Protein AF-A0A7W1Q8N4-F1 (afdb_monomer)

Mean predicted aligned error: 2.45 Å

Nearest PDB structures (foldseek):
  6mgl-assembly1_A  TM=5.483E-01  e=1.407E-03  Paenibacillus odorifer
  5jwz-assembly2_B  TM=3.543E-01  e=6.704E-04  Streptomyces sp. SirexAA-E
  3s94-assembly2_B  TM=5.789E-01  e=3.194E-02  Homo sapiens
  8ffe-assembly1_A  TM=5.373E-01  e=9.706E-02  Homo sapiens
  6l8a-assembly1_C  TM=3.383E-01  e=1.168E+00  Acidithiobacillus ferrooxidans

Structure (mmCIF, N/CA/C/O backbone):
data_AF-A0A7W1Q8N4-F1
#
_entry.id   AF-A0A7W1Q8N4-F1
#
loop_
_atom_site.group_PDB
_atom_site.id
_atom_site.type_symbol
_atom_site.label_atom_id
_atom_site.label_alt_id
_atom_site.label_comp_id
_atom_site.label_asym_id
_atom_site.label_entity_id
_atom_site.label_seq_id
_atom_site.pdbx_PDB_ins_code
_atom_site.Cartn_x
_atom_site.Cartn_y
_atom_site.Cartn_z
_atom_site.occupancy
_atom_site.B_iso_or_equiv
_atom_site.auth_seq_id
_atom_site.auth_comp_id
_atom_site.auth_asym_id
_atom_site.auth_atom_id
_atom_site.pdbx_PDB_model_num
ATOM 1 N N . MET A 1 1 ? -3.486 15.978 1.362 1.00 92.50 1 MET A N 1
ATOM 2 C CA . MET A 1 1 ? -3.622 14.773 0.493 1.00 92.50 1 MET A CA 1
ATOM 3 C C . MET A 1 1 ? -4.408 13.718 1.242 1.00 92.50 1 MET A C 1
ATOM 5 O O . MET A 1 1 ? -4.111 13.517 2.412 1.00 92.50 1 MET A O 1
ATOM 9 N N . THR A 1 2 ? -5.367 13.041 0.611 1.00 97.25 2 THR A N 1
ATOM 10 C CA . THR A 1 2 ? -6.269 12.111 1.310 1.00 97.25 2 THR A CA 1
ATOM 11 C C . THR A 1 2 ? -6.136 10.667 0.847 1.00 97.25 2 THR A C 1
ATOM 13 O O . THR A 1 2 ? -5.816 10.395 -0.306 1.00 97.25 2 THR A O 1
ATOM 16 N N . ALA A 1 3 ? -6.414 9.736 1.756 1.00 97.88 3 ALA A N 1
ATOM 17 C CA . ALA A 1 3 ? -6.534 8.320 1.444 1.00 97.88 3 ALA A CA 1
ATOM 18 C C . ALA A 1 3 ? -7.729 7.686 2.151 1.00 97.88 3 ALA A C 1
ATOM 20 O O . ALA A 1 3 ? -8.070 8.048 3.281 1.00 97.88 3 ALA A O 1
ATOM 21 N N . ALA A 1 4 ? -8.319 6.690 1.498 1.00 98.25 4 ALA A N 1
ATOM 22 C CA . ALA A 1 4 ? -9.247 5.762 2.114 1.00 98.25 4 ALA A CA 1
ATOM 23 C C . ALA A 1 4 ? -8.470 4.588 2.719 1.00 98.25 4 ALA A C 1
ATOM 25 O O . ALA A 1 4 ? -7.599 3.988 2.083 1.00 98.25 4 ALA A O 1
ATOM 26 N N . VAL A 1 5 ? -8.800 4.244 3.961 1.00 98.25 5 VAL A N 1
ATOM 27 C CA . VAL A 1 5 ? -8.167 3.162 4.713 1.00 98.25 5 VAL A CA 1
ATOM 28 C C . VAL A 1 5 ? -9.246 2.218 5.210 1.00 98.25 5 VAL A C 1
ATOM 30 O O . VAL A 1 5 ? -9.989 2.538 6.137 1.00 98.25 5 VAL A O 1
ATOM 33 N N . ARG A 1 6 ? -9.331 1.044 4.585 1.00 97.94 6 ARG A N 1
ATOM 34 C CA . ARG A 1 6 ? -10.271 -0.008 4.975 1.00 97.94 6 ARG A CA 1
ATOM 35 C C . ARG A 1 6 ? -9.667 -0.827 6.101 1.00 97.94 6 ARG A C 1
ATOM 37 O O . ARG A 1 6 ? -8.553 -1.344 5.974 1.00 97.94 6 ARG A O 1
ATOM 44 N N . THR A 1 7 ? -10.408 -0.965 7.188 1.00 97.25 7 THR A N 1
ATOM 45 C CA . THR A 1 7 ? -10.002 -1.701 8.383 1.00 97.25 7 THR A CA 1
ATOM 46 C C . THR A 1 7 ? -11.030 -2.775 8.734 1.00 97.25 7 THR A C 1
ATOM 48 O O . THR A 1 7 ? -12.103 -2.842 8.136 1.00 97.25 7 THR A O 1
ATOM 51 N N . ALA A 1 8 ? -10.737 -3.605 9.738 1.00 95.38 8 ALA A N 1
ATOM 52 C CA . ALA A 1 8 ? -11.696 -4.590 10.242 1.00 95.38 8 ALA A CA 1
ATOM 53 C C . ALA A 1 8 ? -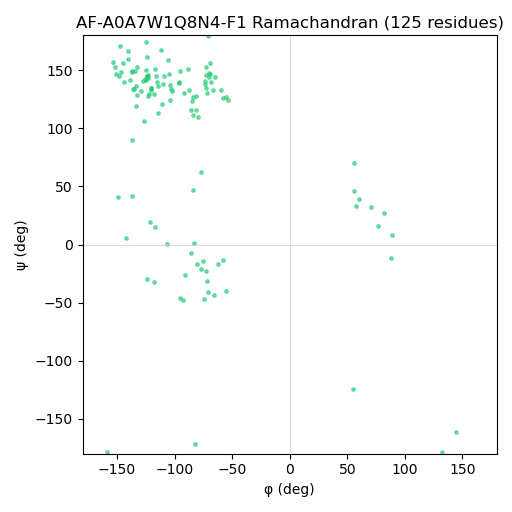12.986 -3.973 10.832 1.00 95.38 8 ALA A C 1
ATOM 55 O O . ALA A 1 8 ? -13.969 -4.690 11.014 1.00 95.38 8 ALA A O 1
ATOM 56 N N . SER A 1 9 ? -12.994 -2.672 11.153 1.00 94.88 9 SER A N 1
ATOM 57 C CA . SER A 1 9 ? -14.142 -1.962 11.738 1.00 94.88 9 SER A CA 1
ATOM 58 C C . SER A 1 9 ? -14.859 -1.013 10.772 1.00 94.88 9 SER A C 1
ATOM 60 O O . SER A 1 9 ? -15.819 -0.362 11.182 1.00 94.88 9 SER A O 1
ATOM 62 N N . GLY A 1 10 ? -14.408 -0.921 9.520 1.00 97.12 10 GLY A N 1
ATOM 63 C CA . GLY A 1 10 ? -14.966 -0.040 8.493 1.00 97.12 10 GLY A CA 1
ATOM 64 C C . GLY A 1 10 ? -13.890 0.747 7.750 1.00 97.12 10 GLY A C 1
ATOM 65 O O . GLY A 1 10 ? -12.693 0.593 8.000 1.00 97.12 10 GLY A O 1
ATOM 66 N N . THR A 1 11 ? -14.322 1.598 6.825 1.00 98.44 11 THR A N 1
ATOM 67 C CA . THR A 1 11 ? -13.420 2.465 6.066 1.00 98.44 11 THR A CA 1
ATOM 68 C C . THR A 1 11 ? -13.340 3.855 6.691 1.00 98.44 11 THR A C 1
ATOM 70 O O . THR A 1 11 ? -14.345 4.408 7.137 1.00 98.44 11 THR A O 1
ATOM 73 N N . TYR A 1 12 ? -12.135 4.426 6.722 1.00 98.38 12 TYR A N 1
ATOM 74 C CA . TYR A 1 12 ? -11.865 5.773 7.222 1.00 98.38 12 TYR A CA 1
ATOM 75 C C . TYR A 1 12 ? -11.165 6.614 6.161 1.00 98.38 12 TYR A C 1
ATOM 77 O O . TYR A 1 12 ? -10.323 6.103 5.423 1.00 98.38 12 TYR A O 1
ATOM 85 N N . VAL A 1 13 ? -11.476 7.908 6.122 1.00 98.56 13 VAL A N 1
ATOM 86 C CA . VAL A 1 13 ? -10.718 8.886 5.336 1.00 98.56 13 VAL A CA 1
ATOM 87 C C . VAL 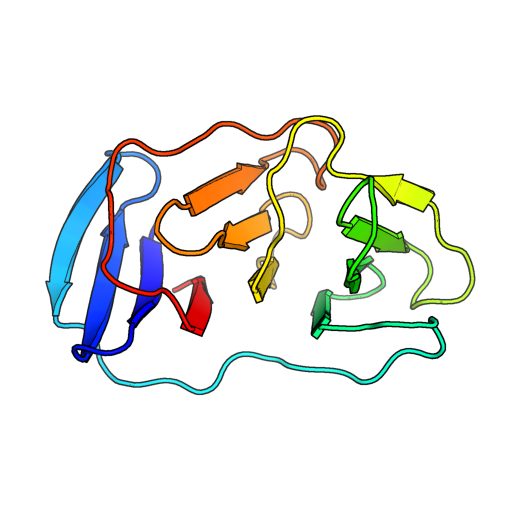A 1 13 ? -9.639 9.489 6.224 1.00 98.56 13 VAL A C 1
ATOM 89 O O . VAL A 1 13 ? -9.921 9.929 7.340 1.00 98.56 13 VAL A O 1
ATOM 92 N N . VAL A 1 14 ? -8.404 9.509 5.733 1.00 98.56 14 VAL A N 1
ATOM 93 C CA . VAL A 1 14 ? -7.240 10.046 6.443 1.00 98.56 14 VAL A CA 1
ATOM 94 C C . VAL A 1 14 ? -6.608 11.146 5.606 1.00 98.56 14 VAL A C 1
ATOM 96 O O . VAL A 1 14 ? -6.319 10.935 4.428 1.00 98.56 14 VAL A O 1
ATOM 99 N N . ASP A 1 15 ? -6.364 12.300 6.219 1.00 98.31 15 ASP A N 1
ATOM 100 C CA . ASP A 1 15 ? -5.469 13.311 5.669 1.00 98.31 15 ASP A CA 1
ATOM 101 C C . ASP A 1 15 ? -4.023 12.924 6.003 1.00 98.31 15 ASP A C 1
ATOM 103 O O . ASP A 1 15 ? -3.633 12.841 7.168 1.00 98.31 15 ASP A O 1
ATOM 107 N N . LEU A 1 16 ? -3.228 12.642 4.975 1.00 97.75 16 LEU A N 1
ATOM 108 C CA . LEU A 1 16 ? -1.849 12.162 5.100 1.00 97.75 16 LEU A CA 1
ATOM 109 C C . LEU A 1 16 ? -0.841 13.289 5.369 1.00 97.75 16 LEU A C 1
ATOM 111 O O . LEU A 1 16 ? 0.299 13.023 5.760 1.00 97.75 16 LEU A O 1
ATOM 115 N N . GLU A 1 17 ? -1.243 14.534 5.122 1.00 95.88 17 GLU A N 1
ATOM 116 C CA . GLU A 1 17 ? -0.423 15.724 5.336 1.00 95.88 17 GLU A CA 1
ATOM 117 C C . GLU A 1 17 ? -0.673 16.299 6.728 1.00 95.88 17 GLU A C 1
ATOM 119 O O . GLU A 1 17 ? 0.276 16.531 7.475 1.00 95.88 17 GLU A O 1
ATOM 124 N N . ALA A 1 18 ? -1.946 16.456 7.102 1.00 97.38 18 ALA A N 1
ATOM 125 C CA . ALA A 1 18 ? -2.331 16.853 8.455 1.00 97.38 18 ALA A CA 1
ATOM 126 C C . ALA A 1 18 ? -2.192 15.709 9.477 1.00 97.38 18 ALA A C 1
ATOM 128 O O . ALA A 1 18 ? -2.211 15.956 10.681 1.00 97.38 18 ALA A O 1
ATOM 129 N N . GLU A 1 19 ? -2.035 14.469 9.001 1.00 97.81 19 GLU A N 1
ATOM 130 C CA . GLU A 1 19 ? -1.950 13.254 9.815 1.00 97.81 19 GLU A CA 1
ATOM 131 C C . GLU A 1 19 ? -3.165 13.078 10.743 1.00 97.81 19 GLU A C 1
ATOM 133 O O . GLU A 1 19 ? -3.040 12.744 11.923 1.00 97.81 19 GLU A O 1
ATOM 138 N N . GLU A 1 20 ? -4.361 13.279 10.186 1.00 97.81 20 GLU A N 1
ATOM 139 C CA . GLU A 1 20 ? -5.636 13.265 10.907 1.00 97.81 20 GLU A CA 1
ATOM 140 C C . GLU A 1 20 ? -6.646 12.312 10.252 1.00 97.81 20 GLU A C 1
ATOM 142 O O . GLU A 1 20 ? -6.761 12.231 9.029 1.00 97.81 20 GLU A O 1
ATOM 147 N N . VAL A 1 21 ? -7.414 11.587 11.071 1.00 98.06 21 VAL A N 1
ATOM 148 C CA . VAL A 1 21 ? -8.556 10.794 10.596 1.00 98.06 21 VAL A CA 1
ATOM 149 C C . VAL A 1 21 ? -9.768 11.714 10.480 1.00 98.06 21 VAL A C 1
ATOM 151 O O . VAL A 1 21 ? -10.314 12.149 11.489 1.00 98.06 21 VAL A O 1
ATOM 154 N N . LEU A 1 22 ? -10.212 11.976 9.252 1.00 97.94 22 LEU A N 1
ATOM 155 C CA . LEU A 1 22 ? -11.301 12.913 8.959 1.00 97.94 22 LEU A CA 1
ATOM 156 C C . LEU A 1 22 ? -12.690 12.335 9.265 1.00 97.94 22 LEU A C 1
ATOM 158 O O . LEU A 1 22 ? -13.652 13.080 9.444 1.00 97.94 22 LEU A O 1
ATOM 162 N N . GLY A 1 23 ? -12.810 11.007 9.326 1.00 97.06 23 GLY A N 1
ATOM 163 C CA . GLY A 1 23 ? -14.055 10.322 9.658 1.00 97.06 23 GLY A CA 1
ATOM 164 C C . GLY A 1 23 ? -14.239 9.020 8.891 1.00 97.06 23 GLY A C 1
ATOM 165 O O . GLY A 1 23 ? -13.279 8.443 8.380 1.00 97.06 23 GLY A O 1
ATOM 166 N N . ALA A 1 24 ? -15.485 8.550 8.835 1.00 97.81 24 ALA A N 1
ATOM 167 C CA . ALA A 1 24 ? -15.856 7.382 8.045 1.00 97.81 24 ALA A CA 1
ATOM 168 C C . ALA A 1 24 ? -15.741 7.685 6.542 1.00 97.81 24 ALA A C 1
ATOM 170 O O . ALA A 1 24 ? -16.103 8.771 6.093 1.00 97.81 24 ALA A O 1
ATOM 171 N N . GLY A 1 25 ? -15.246 6.712 5.786 1.00 97.19 25 GLY A N 1
ATOM 172 C CA . GLY A 1 25 ? -15.213 6.722 4.328 1.00 97.19 25 GLY A CA 1
ATOM 173 C C . GLY A 1 25 ? -16.156 5.680 3.741 1.00 97.19 25 GLY A C 1
ATOM 174 O O . GLY A 1 25 ? -16.651 4.799 4.446 1.00 97.19 25 GLY A O 1
ATOM 175 N N .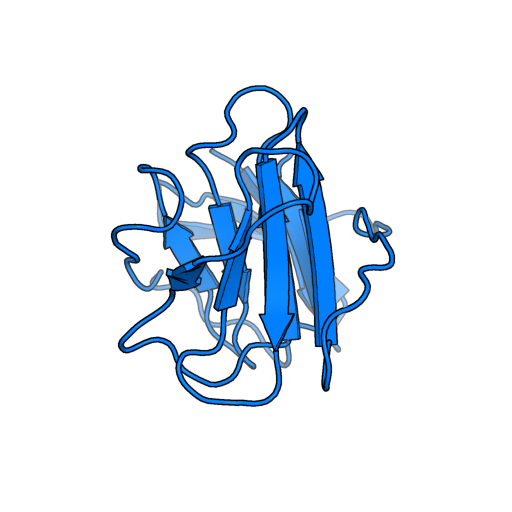 GLU A 1 26 ? -16.393 5.783 2.439 1.00 96.25 26 GLU A N 1
ATOM 176 C CA . GLU A 1 26 ? -17.089 4.740 1.689 1.00 96.25 26 GLU A CA 1
ATOM 177 C C . GLU A 1 26 ? -16.181 3.520 1.510 1.00 96.25 26 GLU A C 1
ATOM 179 O O . GLU A 1 26 ? -14.963 3.651 1.379 1.00 96.25 26 GLU A O 1
ATOM 184 N N . ASP A 1 27 ? -16.770 2.324 1.506 1.00 94.19 27 ASP A N 1
ATOM 185 C CA . ASP A 1 27 ? -16.022 1.113 1.189 1.00 94.19 27 ASP A CA 1
ATOM 186 C C . ASP A 1 27 ? -15.534 1.138 -0.263 1.00 94.19 27 ASP A C 1
ATOM 188 O O . ASP A 1 27 ? -16.220 1.602 -1.173 1.00 94.19 27 ASP A O 1
ATOM 192 N N . PHE A 1 28 ? -14.343 0.586 -0.477 1.00 95.69 28 PHE A N 1
ATOM 193 C CA . PHE A 1 28 ? -13.688 0.538 -1.778 1.00 95.69 28 PHE A CA 1
ATOM 194 C C . PHE A 1 28 ? -12.984 -0.800 -1.979 1.00 95.69 28 PHE A C 1
ATOM 196 O O . PHE A 1 28 ? -12.626 -1.484 -1.016 1.00 95.69 28 PHE A O 1
ATOM 203 N N . GLU A 1 29 ? -12.721 -1.141 -3.238 1.00 91.62 29 GLU A N 1
ATOM 204 C CA . GLU A 1 29 ? -11.810 -2.228 -3.581 1.00 91.62 29 GLU A CA 1
ATOM 205 C C . GLU A 1 29 ? -10.470 -1.664 -4.060 1.00 91.62 29 GLU A C 1
ATOM 207 O O . GLU A 1 29 ? -10.450 -0.858 -4.990 1.00 91.62 29 GLU A O 1
ATOM 212 N N . PRO A 1 30 ? -9.338 -2.053 -3.442 1.00 87.44 30 PRO A N 1
ATOM 213 C CA . PRO A 1 30 ? -8.033 -1.555 -3.850 1.00 87.44 30 PRO A CA 1
ATOM 214 C C . PRO A 1 30 ? -7.642 -2.115 -5.220 1.00 87.44 30 PRO A C 1
ATOM 216 O O . PRO A 1 30 ? -7.903 -3.284 -5.524 1.00 87.44 30 PRO A O 1
ATOM 219 N N . ALA A 1 31 ? -6.914 -1.316 -6.001 1.00 83.56 31 ALA A N 1
ATOM 220 C CA . ALA A 1 31 ? -6.240 -1.806 -7.194 1.00 83.56 31 ALA A CA 1
ATOM 221 C C . ALA A 1 31 ? -5.275 -2.943 -6.816 1.00 83.56 31 ALA A C 1
ATOM 223 O O . ALA A 1 31 ? -4.444 -2.812 -5.912 1.00 83.56 31 ALA A O 1
ATOM 224 N N . ARG A 1 32 ? -5.416 -4.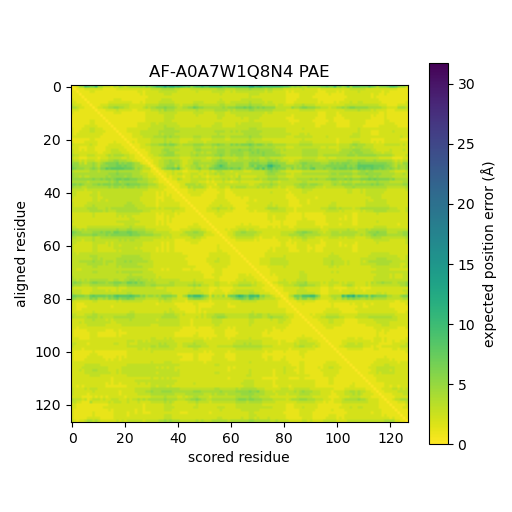089 -7.485 1.00 88.62 32 ARG A N 1
ATOM 225 C CA . ARG A 1 32 ? -4.579 -5.271 -7.269 1.00 88.62 32 ARG A CA 1
ATOM 226 C C . ARG A 1 32 ? -4.182 -5.873 -8.599 1.00 88.62 32 ARG A C 1
ATOM 228 O O . ARG A 1 32 ? -5.030 -6.096 -9.458 1.00 88.62 32 ARG A O 1
ATOM 235 N N . ILE A 1 33 ? -2.904 -6.203 -8.726 1.00 94.81 33 ILE A N 1
ATOM 236 C CA . ILE A 1 33 ? -2.378 -6.947 -9.868 1.00 94.81 33 ILE A CA 1
ATOM 237 C C . ILE A 1 33 ? -1.662 -8.214 -9.407 1.00 94.81 33 ILE A C 1
ATOM 239 O O . ILE A 1 33 ? -1.284 -8.356 -8.244 1.00 94.81 33 ILE A O 1
ATOM 243 N N . SER A 1 34 ? -1.486 -9.158 -10.327 1.00 94.06 34 SER A N 1
ATOM 244 C CA . SER A 1 34 ? -0.658 -10.346 -10.109 1.00 94.06 34 SER A CA 1
ATOM 245 C C . SER A 1 34 ? 0.739 -10.117 -10.671 1.00 94.06 34 SER A C 1
ATOM 247 O O . SER A 1 34 ? 0.886 -9.554 -11.752 1.00 94.06 34 SER A O 1
ATOM 249 N N . VAL A 1 35 ? 1.758 -10.563 -9.939 1.00 95.88 35 VAL A N 1
ATOM 250 C CA . VAL A 1 35 ? 3.167 -10.456 -10.339 1.00 95.88 35 VAL A CA 1
ATOM 251 C C . VAL A 1 35 ? 3.871 -11.785 -10.086 1.00 95.88 35 VAL A C 1
ATOM 253 O O . VAL A 1 35 ? 3.526 -12.502 -9.145 1.00 95.88 35 VAL A O 1
ATOM 256 N N . GLU A 1 36 ? 4.874 -12.111 -10.898 1.00 93.25 36 GLU A N 1
ATOM 257 C CA . GLU A 1 36 ? 5.619 -13.378 -10.820 1.00 93.25 36 GLU A CA 1
ATOM 258 C C . GLU A 1 36 ? 6.746 -13.340 -9.774 1.00 93.25 36 GLU A C 1
ATOM 260 O O . GLU A 1 36 ? 7.883 -13.735 -10.021 1.00 93.25 36 GLU A O 1
ATOM 265 N N . LEU A 1 37 ? 6.436 -12.846 -8.576 1.00 94.25 37 LEU A N 1
ATOM 266 C CA . LEU A 1 37 ? 7.350 -12.883 -7.439 1.00 94.25 37 LEU A CA 1
ATOM 267 C C . LEU A 1 37 ? 6.920 -13.963 -6.439 1.00 94.25 37 LEU A C 1
ATOM 269 O O . LEU A 1 37 ? 5.727 -14.200 -6.235 1.00 94.25 37 LEU A O 1
ATOM 273 N N . PRO A 1 38 ? 7.870 -14.619 -5.755 1.00 93.12 38 PRO A 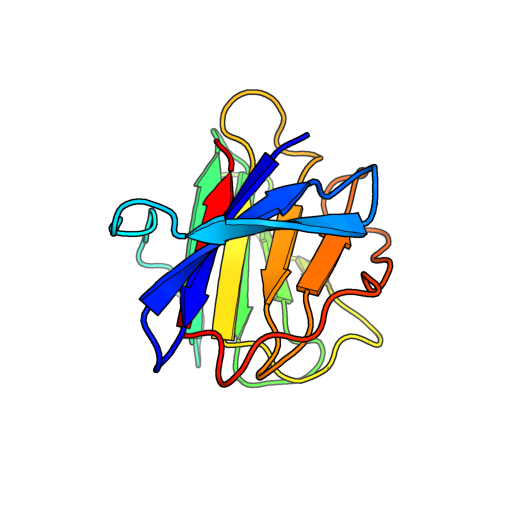N 1
ATOM 274 C CA . PRO A 1 38 ? 7.529 -15.524 -4.671 1.00 93.12 38 PRO A CA 1
ATOM 275 C C . PRO A 1 38 ? 6.997 -14.745 -3.459 1.00 93.12 38 PRO A C 1
ATOM 277 O O . PRO A 1 38 ? 7.519 -13.686 -3.109 1.00 93.12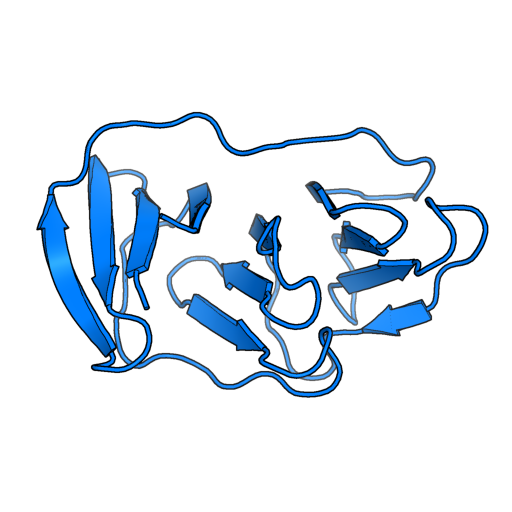 38 PRO A O 1
ATOM 280 N N . ARG A 1 39 ? 6.019 -15.332 -2.754 1.00 93.25 39 ARG A N 1
ATOM 281 C CA . ARG A 1 39 ? 5.502 -14.843 -1.457 1.00 93.25 39 ARG A CA 1
ATOM 282 C C . ARG A 1 39 ? 4.906 -13.426 -1.506 1.00 93.25 39 ARG A C 1
ATOM 284 O O . ARG A 1 39 ? 5.097 -12.646 -0.575 1.00 93.25 39 ARG A O 1
ATOM 291 N N . VAL A 1 40 ? 4.193 -13.098 -2.582 1.00 96.25 40 VAL A N 1
ATOM 292 C CA . VAL A 1 40 ? 3.466 -11.826 -2.725 1.00 96.25 40 VAL A CA 1
ATOM 293 C C . VAL A 1 40 ? 2.244 -11.811 -1.809 1.00 96.25 40 VAL A C 1
ATOM 295 O O . VAL A 1 40 ? 1.452 -12.750 -1.806 1.00 96.25 40 VAL A O 1
ATOM 298 N N . VAL A 1 41 ? 2.100 -10.731 -1.046 1.00 95.88 41 VAL A N 1
ATOM 299 C CA . VAL A 1 41 ? 0.943 -10.436 -0.188 1.00 95.88 41 VAL A CA 1
ATOM 300 C C . VAL A 1 41 ? -0.043 -9.529 -0.923 1.00 95.88 41 VAL A C 1
ATOM 302 O O . VAL A 1 41 ? -1.244 -9.783 -0.933 1.00 95.88 41 VAL A O 1
ATOM 305 N N . ALA A 1 42 ? 0.472 -8.481 -1.564 1.00 96.38 42 ALA A N 1
ATOM 306 C CA . ALA A 1 42 ? -0.291 -7.527 -2.357 1.00 96.38 42 ALA A CA 1
ATOM 307 C C . ALA A 1 42 ? 0.614 -6.938 -3.441 1.00 96.38 42 ALA A C 1
ATOM 309 O O . ALA A 1 42 ? 1.824 -6.847 -3.244 1.00 96.38 42 ALA A O 1
ATOM 310 N N . ALA A 1 43 ? 0.046 -6.507 -4.563 1.00 97.31 43 ALA A N 1
ATOM 311 C CA . ALA A 1 43 ? 0.772 -5.733 -5.559 1.00 97.31 43 ALA A CA 1
ATOM 312 C C . ALA A 1 43 ? -0.165 -4.753 -6.263 1.00 97.31 43 ALA A C 1
ATOM 314 O O . ALA A 1 43 ? -1.332 -5.069 -6.491 1.00 97.31 43 ALA A O 1
ATOM 315 N N . THR A 1 44 ? 0.364 -3.585 -6.608 1.00 97.62 44 THR A N 1
ATOM 316 C CA . THR A 1 44 ? -0.334 -2.526 -7.345 1.00 97.62 44 THR A CA 1
ATOM 317 C C . THR A 1 44 ? 0.612 -1.889 -8.361 1.00 97.62 44 THR A C 1
ATOM 319 O O . THR A 1 44 ? 1.827 -2.109 -8.296 1.00 97.62 44 THR A O 1
ATOM 322 N N . ALA A 1 45 ? 0.074 -1.116 -9.298 1.00 97.25 45 ALA A N 1
ATOM 323 C CA . ALA A 1 45 ? 0.854 -0.448 -10.327 1.00 97.25 45 ALA A CA 1
ATOM 324 C C . ALA A 1 45 ? 0.259 0.905 -10.715 1.00 97.25 45 ALA A C 1
ATOM 326 O O . ALA A 1 45 ? -0.957 1.051 -10.738 1.00 97.25 45 ALA A O 1
ATOM 327 N N . SER A 1 46 ? 1.136 1.836 -11.087 1.00 96.88 46 SER A N 1
ATOM 328 C CA . SER A 1 46 ? 0.801 3.066 -11.805 1.00 96.88 46 SER A CA 1
ATOM 329 C C . SER A 1 46 ? 1.795 3.233 -12.956 1.00 96.88 46 SER A C 1
ATOM 331 O O . SER A 1 46 ? 3.018 3.256 -12.765 1.00 96.88 46 SER A O 1
ATOM 333 N N . GLY A 1 47 ? 1.277 3.254 -14.186 1.00 95.44 47 GLY A N 1
ATOM 334 C CA . GLY A 1 47 ? 2.089 3.210 -15.402 1.00 95.44 47 GLY A CA 1
ATOM 335 C C . GLY A 1 47 ? 3.039 2.004 -15.429 1.00 95.44 47 GLY A C 1
ATOM 336 O O . GLY A 1 47 ? 2.615 0.856 -15.317 1.00 95.44 47 GLY A O 1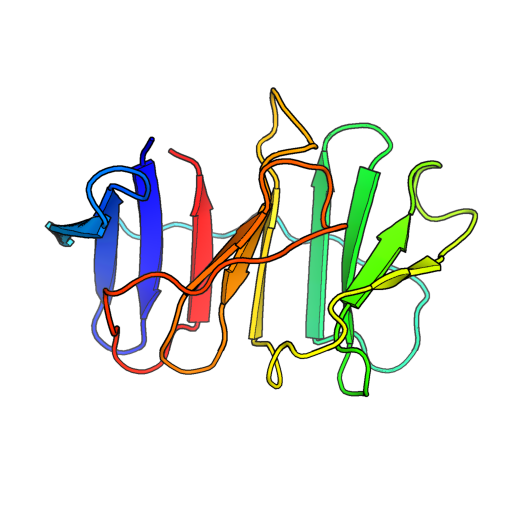
ATOM 337 N N . ALA A 1 48 ? 4.339 2.265 -15.591 1.00 96.81 48 ALA A N 1
ATOM 338 C CA . ALA A 1 48 ? 5.382 1.233 -15.561 1.00 96.81 48 ALA A CA 1
ATOM 339 C C . ALA A 1 48 ? 5.885 0.910 -14.141 1.00 96.81 48 ALA A C 1
ATOM 341 O O . ALA A 1 48 ? 6.671 -0.025 -13.971 1.00 96.81 48 ALA A O 1
ATOM 342 N N . THR A 1 49 ? 5.469 1.671 -13.127 1.00 98.19 49 THR A N 1
ATOM 343 C CA . THR A 1 49 ? 5.881 1.432 -11.746 1.00 98.19 49 THR A CA 1
ATOM 344 C C . THR A 1 49 ? 4.979 0.385 -11.119 1.00 98.19 49 THR A C 1
ATOM 346 O O . THR A 1 49 ? 3.767 0.559 -11.049 1.00 98.19 49 THR A O 1
ATOM 349 N N . VAL A 1 50 ? 5.584 -0.691 -10.625 1.00 98.19 50 VAL A N 1
ATOM 350 C CA . VAL A 1 50 ? 4.901 -1.758 -9.897 1.00 98.19 50 VAL A CA 1
ATOM 351 C C . VAL A 1 50 ? 5.493 -1.865 -8.503 1.00 98.19 50 VAL A C 1
ATOM 353 O O . VAL A 1 50 ? 6.714 -1.900 -8.344 1.00 98.19 50 VAL A O 1
ATOM 356 N N . VAL A 1 51 ? 4.639 -1.972 -7.489 1.00 98.06 51 VAL A N 1
ATOM 357 C CA . VAL A 1 51 ? 5.061 -2.213 -6.108 1.00 98.06 51 VAL A CA 1
ATOM 358 C C . VAL A 1 51 ? 4.388 -3.471 -5.593 1.00 98.06 51 VAL A C 1
ATOM 360 O O . VAL A 1 51 ? 3.167 -3.598 -5.645 1.00 98.06 51 VAL A O 1
ATOM 363 N N . ALA A 1 52 ? 5.191 -4.390 -5.066 1.00 97.88 52 ALA A N 1
ATOM 364 C CA . ALA A 1 52 ? 4.731 -5.618 -4.442 1.00 97.88 52 ALA A CA 1
ATOM 365 C C . ALA A 1 52 ? 5.132 -5.649 -2.965 1.00 97.88 52 ALA A C 1
ATOM 367 O O . ALA A 1 52 ? 6.301 -5.471 -2.623 1.00 97.88 52 ALA A O 1
ATOM 368 N N . VAL A 1 53 ? 4.164 -5.929 -2.096 1.00 97.81 53 VAL A N 1
ATOM 369 C CA . VAL A 1 53 ? 4.395 -6.342 -0.712 1.00 97.81 53 VAL A CA 1
ATOM 370 C C . VAL A 1 53 ? 4.706 -7.829 -0.712 1.00 97.81 53 VAL A C 1
ATOM 372 O O . VAL A 1 53 ? 3.944 -8.629 -1.255 1.00 97.81 53 VAL A O 1
ATOM 375 N N . VAL A 1 54 ? 5.816 -8.205 -0.089 1.00 97.12 54 VAL A N 1
ATOM 376 C CA . VAL A 1 54 ? 6.289 -9.588 -0.015 1.00 97.12 54 VAL A CA 1
ATOM 377 C C . VAL A 1 54 ? 6.469 -10.014 1.437 1.00 97.12 54 VAL A C 1
ATOM 379 O O . VAL A 1 54 ? 6.925 -9.238 2.274 1.00 97.12 54 VAL A O 1
ATOM 382 N N . ASP A 1 55 ? 6.148 -11.270 1.744 1.00 95.38 55 ASP A N 1
ATOM 383 C CA . ASP A 1 55 ? 6.303 -11.848 3.085 1.00 95.38 55 ASP A CA 1
ATOM 384 C C . ASP A 1 55 ? 7.779 -12.198 3.365 1.00 95.38 55 ASP A C 1
ATOM 386 O O . ASP A 1 55 ? 8.179 -13.350 3.485 1.00 95.38 55 ASP A O 1
ATOM 390 N N . ARG A 1 56 ? 8.655 -11.195 3.372 1.00 93.06 56 ARG A N 1
ATOM 391 C CA . ARG A 1 56 ? 10.084 -11.311 3.701 1.00 93.06 56 ARG A CA 1
ATOM 392 C C . ARG A 1 56 ? 10.625 -9.946 4.120 1.00 93.06 56 ARG A C 1
ATOM 394 O O . ARG A 1 56 ? 9.882 -8.975 4.200 1.00 93.06 56 ARG A O 1
ATOM 401 N N . ARG A 1 57 ? 11.924 -9.869 4.420 1.00 93.50 57 ARG A N 1
ATOM 402 C CA . ARG A 1 57 ? 12.608 -8.589 4.640 1.00 93.50 57 ARG A CA 1
ATOM 403 C C . ARG A 1 57 ? 13.657 -8.345 3.545 1.00 93.50 57 ARG A C 1
ATOM 405 O O . ARG A 1 57 ? 14.383 -9.288 3.233 1.00 93.50 57 ARG A O 1
ATOM 412 N N . PRO A 1 58 ? 13.741 -7.119 3.002 1.00 95.31 58 PRO A N 1
ATOM 413 C CA . PRO A 1 58 ? 12.801 -6.019 3.237 1.00 95.31 58 PRO A CA 1
ATOM 414 C C . PRO A 1 58 ? 11.418 -6.320 2.588 1.00 95.31 58 PRO A C 1
ATOM 416 O O . PRO A 1 58 ? 11.335 -7.194 1.723 1.00 95.31 58 PRO A O 1
ATOM 419 N N . PRO A 1 59 ? 10.319 -5.708 3.073 1.00 97.25 59 PRO A N 1
ATOM 420 C CA . PRO A 1 59 ? 8.951 -6.153 2.786 1.00 97.25 59 PRO A CA 1
ATOM 421 C C . PRO A 1 59 ? 8.389 -5.654 1.451 1.00 97.25 59 PRO A C 1
ATOM 423 O O . PRO A 1 59 ? 7.234 -5.947 1.146 1.00 97.25 59 PRO A O 1
ATOM 426 N N . LEU A 1 60 ? 9.166 -4.905 0.661 1.00 97.81 60 LEU A N 1
ATOM 427 C CA . LEU A 1 60 ? 8.742 -4.402 -0.641 1.00 97.81 60 LEU A CA 1
ATOM 428 C C . LEU A 1 60 ? 9.710 -4.824 -1.747 1.00 97.81 60 LEU A C 1
ATOM 430 O O . LEU A 1 60 ? 10.930 -4.853 -1.567 1.00 97.81 60 LEU A O 1
ATOM 434 N N . ALA A 1 61 ? 9.148 -5.081 -2.921 1.00 97.88 61 ALA A N 1
ATOM 435 C CA . ALA A 1 61 ? 9.860 -5.105 -4.187 1.00 97.88 61 ALA A CA 1
ATOM 436 C C . ALA A 1 61 ? 9.236 -4.051 -5.109 1.00 97.88 61 ALA A C 1
ATOM 438 O O . ALA A 1 61 ? 8.013 -3.971 -5.215 1.00 97.88 61 ALA A O 1
ATOM 439 N N . ILE A 1 62 ? 10.069 -3.236 -5.755 1.00 98.06 62 ILE A N 1
ATOM 440 C CA . ILE A 1 62 ? 9.633 -2.181 -6.677 1.00 98.06 62 ILE A CA 1
ATOM 441 C C . ILE A 1 62 ? 10.236 -2.454 -8.049 1.00 98.06 62 ILE A C 1
ATOM 443 O O . ILE A 1 62 ? 11.426 -2.743 -8.160 1.00 98.06 62 ILE A O 1
ATOM 447 N N . SER A 1 63 ? 9.418 -2.342 -9.084 1.00 98.31 63 SER A N 1
ATOM 448 C CA . SER A 1 63 ? 9.827 -2.325 -10.482 1.00 98.31 63 SER A CA 1
ATOM 449 C C . SER A 1 63 ? 9.464 -0.972 -11.083 1.00 98.31 63 SER A C 1
ATOM 451 O O . SER A 1 63 ? 8.437 -0.395 -10.733 1.00 98.31 63 SER A O 1
ATOM 453 N N . ASN A 1 64 ? 10.300 -0.470 -11.990 1.00 97.81 64 ASN A N 1
ATOM 454 C CA . ASN A 1 64 ? 10.025 0.735 -12.779 1.00 97.81 64 ASN A CA 1
ATOM 455 C C . ASN A 1 64 ? 9.948 0.427 -14.287 1.00 97.81 64 ASN A C 1
ATOM 457 O O . ASN A 1 64 ? 10.024 1.330 -15.116 1.00 97.81 64 ASN A O 1
ATOM 461 N N . ASP A 1 65 ? 9.825 -0.853 -14.639 1.00 97.56 65 ASP A N 1
ATOM 462 C CA . ASP A 1 65 ? 9.811 -1.378 -16.006 1.00 97.56 65 ASP A CA 1
ATOM 463 C C . ASP A 1 65 ? 8.725 -2.457 -16.186 1.00 97.56 65 ASP A C 1
ATOM 465 O O . ASP A 1 65 ? 8.929 -3.494 -16.825 1.00 97.56 65 ASP A O 1
ATOM 469 N N . ALA A 1 66 ? 7.551 -2.193 -15.603 1.00 96.38 66 ALA A N 1
ATOM 470 C CA . ALA A 1 66 ? 6.342 -3.013 -15.684 1.00 96.38 66 ALA A CA 1
ATOM 471 C C . ALA A 1 66 ? 6.523 -4.462 -15.187 1.00 96.38 66 ALA A C 1
ATOM 473 O O . ALA A 1 66 ? 5.886 -5.390 -15.682 1.00 96.38 66 ALA A O 1
ATOM 474 N N . GLY A 1 67 ? 7.387 -4.662 -14.191 1.00 97.00 67 GLY A N 1
ATOM 475 C CA . GLY A 1 67 ? 7.662 -5.963 -13.582 1.00 97.00 67 GLY A CA 1
ATOM 476 C C . GLY A 1 67 ? 8.773 -6.766 -14.261 1.00 97.00 67 GLY A C 1
ATOM 477 O O . GLY A 1 67 ? 8.972 -7.921 -13.883 1.00 97.00 67 GLY A O 1
ATOM 478 N N . SER A 1 68 ? 9.503 -6.185 -15.221 1.00 97.06 68 SER A N 1
ATOM 479 C CA . SER A 1 68 ? 10.607 -6.872 -15.912 1.00 97.06 68 SER A CA 1
ATOM 480 C C . SER A 1 68 ? 11.825 -7.060 -15.004 1.00 97.06 68 SER A C 1
ATOM 482 O O . SER A 1 68 ? 12.440 -8.126 -14.991 1.00 97.06 68 SER A O 1
ATOM 484 N N . THR A 1 69 ? 12.163 -6.045 -14.208 1.00 97.50 69 THR A N 1
ATOM 485 C CA . THR A 1 69 ? 13.210 -6.092 -13.187 1.00 97.50 69 THR A CA 1
ATOM 486 C C . THR A 1 69 ? 12.713 -5.515 -11.868 1.00 97.50 69 THR A C 1
ATOM 488 O O . THR A 1 69 ? 11.803 -4.689 -11.822 1.00 97.50 69 THR A O 1
ATOM 491 N N . TRP A 1 70 ? 13.303 -5.979 -10.765 1.00 97.88 70 TRP A N 1
ATOM 492 C CA . TRP A 1 70 ? 12.850 -5.660 -9.414 1.00 97.88 70 TRP A CA 1
ATOM 493 C C . TRP A 1 70 ? 14.020 -5.270 -8.523 1.00 97.88 70 TRP A C 1
ATOM 495 O O . TRP A 1 70 ? 15.045 -5.952 -8.491 1.00 97.88 70 TRP A O 1
ATOM 505 N N . ARG A 1 71 ? 13.832 -4.209 -7.738 1.00 96.75 71 ARG A N 1
ATOM 506 C CA . ARG A 1 71 ? 14.710 -3.839 -6.627 1.00 96.75 71 ARG A CA 1
ATOM 507 C C . ARG A 1 71 ? 14.015 -4.077 -5.297 1.00 96.75 71 ARG A C 1
ATOM 509 O O . ARG A 1 71 ? 12.812 -3.865 -5.160 1.00 96.75 71 ARG A O 1
ATOM 516 N N . GLU A 1 72 ? 14.787 -4.477 -4.299 1.00 96.50 72 GLU A N 1
ATOM 517 C CA . GLU A 1 72 ? 14.297 -4.566 -2.927 1.00 96.50 72 GLU A CA 1
ATOM 518 C C . GLU A 1 72 ? 14.141 -3.164 -2.320 1.00 96.50 72 GLU A C 1
ATOM 520 O O . GLU A 1 72 ? 14.966 -2.279 -2.554 1.00 96.50 72 GLU A O 1
ATOM 525 N N . ALA A 1 73 ? 13.074 -2.947 -1.551 1.00 96.88 73 ALA A N 1
ATOM 526 C CA . ALA A 1 73 ? 12.749 -1.662 -0.940 1.00 96.88 73 ALA A CA 1
ATOM 527 C C . ALA A 1 73 ? 12.047 -1.843 0.415 1.00 96.88 73 ALA A C 1
ATOM 529 O O . ALA A 1 73 ? 11.657 -2.948 0.791 1.00 96.88 73 ALA A O 1
ATOM 530 N N . GLY A 1 74 ? 11.872 -0.747 1.160 1.00 96.38 74 GLY A N 1
ATOM 531 C CA . GLY A 1 74 ? 11.203 -0.781 2.465 1.00 96.38 74 GLY A CA 1
ATOM 532 C C . GLY A 1 74 ? 12.108 -1.218 3.620 1.00 96.38 74 GLY A C 1
ATOM 533 O O . GLY A 1 74 ? 11.636 -1.777 4.608 1.00 96.38 74 GLY A O 1
ATOM 534 N N . GLY A 1 75 ? 13.422 -0.994 3.520 1.00 95.50 75 GLY A N 1
ATOM 535 C CA . GLY A 1 75 ? 14.333 -1.204 4.647 1.00 95.50 75 GLY A CA 1
ATOM 536 C C . GLY A 1 75 ? 13.858 -0.434 5.886 1.00 95.50 75 GLY A C 1
ATOM 537 O O . GLY A 1 75 ? 13.628 0.767 5.817 1.00 95.50 75 GLY A O 1
ATOM 538 N N . GLY A 1 76 ? 13.673 -1.133 7.009 1.00 93.00 76 GLY A N 1
ATOM 539 C CA . G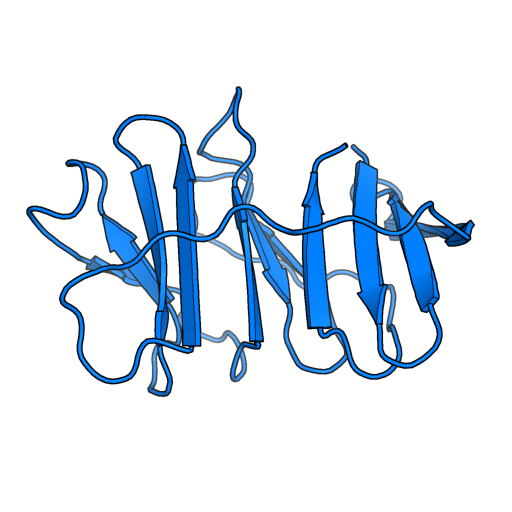LY A 1 76 ? 13.146 -0.549 8.250 1.00 93.00 76 GLY A CA 1
ATOM 540 C C . GLY A 1 76 ? 11.618 -0.557 8.381 1.00 93.00 76 GLY A C 1
ATOM 541 O O . GLY A 1 76 ? 11.121 -0.358 9.488 1.00 93.00 76 GLY A O 1
ATOM 542 N N . LEU A 1 77 ? 10.871 -0.864 7.314 1.00 97.50 77 LEU A N 1
ATOM 543 C CA . LEU A 1 77 ? 9.428 -1.076 7.418 1.00 97.50 77 LEU A CA 1
ATOM 544 C C . LEU A 1 77 ? 9.110 -2.389 8.160 1.00 97.50 77 LEU A C 1
ATOM 546 O O . LEU A 1 77 ? 9.866 -3.369 8.077 1.00 97.50 77 LEU A O 1
ATOM 550 N N . PRO A 1 78 ? 7.988 -2.435 8.899 1.00 96.69 78 PRO A N 1
ATOM 551 C CA . PRO A 1 78 ? 7.459 -3.677 9.453 1.00 96.69 78 PRO A CA 1
ATOM 552 C C . PRO A 1 78 ? 6.887 -4.580 8.346 1.00 96.69 78 PRO A C 1
ATOM 554 O O . PRO A 1 78 ? 6.873 -4.224 7.170 1.00 96.69 78 PRO A O 1
ATOM 557 N N . ALA A 1 79 ? 6.381 -5.756 8.725 1.00 95.44 79 ALA A N 1
ATOM 558 C CA . ALA A 1 79 ? 5.592 -6.572 7.806 1.00 95.44 79 ALA A CA 1
ATOM 559 C C . ALA A 1 79 ? 4.343 -5.797 7.345 1.00 95.44 79 ALA A C 1
ATOM 561 O O . ALA A 1 79 ? 3.649 -5.186 8.165 1.00 95.44 79 ALA A O 1
ATOM 562 N N . GLY A 1 80 ? 4.097 -5.814 6.037 1.00 90.19 80 GLY A N 1
ATOM 563 C CA . GLY A 1 80 ? 3.008 -5.088 5.391 1.00 90.19 80 GLY A CA 1
ATOM 564 C C . GLY A 1 80 ? 1.866 -5.987 4.961 1.00 90.19 80 GLY A C 1
ATOM 565 O O . GLY A 1 80 ? 2.057 -7.183 4.747 1.00 90.19 80 GLY A O 1
ATOM 566 N N . PHE A 1 81 ? 0.696 -5.381 4.786 1.00 92.00 81 PHE A N 1
ATOM 567 C CA . PHE A 1 81 ? -0.522 -6.060 4.336 1.00 92.00 81 PHE A CA 1
ATOM 568 C C . PHE A 1 81 ? -1.118 -5.422 3.083 1.00 92.00 81 PHE A C 1
ATOM 570 O O . PHE A 1 81 ? -1.724 -6.119 2.272 1.00 92.00 81 PHE A O 1
ATOM 577 N N . ALA A 1 82 ? -0.927 -4.115 2.901 1.00 96.44 82 ALA A N 1
ATOM 578 C CA . ALA A 1 82 ? -1.438 -3.391 1.749 1.00 96.44 82 ALA A CA 1
ATOM 579 C C . ALA A 1 82 ? -0.472 -2.290 1.301 1.00 96.44 82 ALA A C 1
ATOM 581 O O . ALA A 1 82 ? 0.353 -1.798 2.075 1.00 96.44 82 ALA A O 1
ATOM 582 N N . ILE A 1 83 ? -0.592 -1.924 0.030 1.00 97.88 83 ILE A N 1
ATOM 583 C CA . ILE A 1 83 ? 0.161 -0.860 -0.624 1.00 97.88 83 ILE A CA 1
ATOM 584 C C . ILE A 1 83 ? -0.765 -0.168 -1.627 1.00 97.88 83 ILE A C 1
ATOM 586 O O . ILE A 1 83 ? -1.529 -0.843 -2.317 1.00 97.88 83 ILE A O 1
ATOM 590 N N . ALA A 1 84 ? -0.681 1.154 -1.708 1.00 97.88 84 ALA A N 1
ATOM 591 C CA . ALA A 1 84 ? -1.253 1.965 -2.773 1.00 97.88 84 ALA A CA 1
ATOM 592 C C . ALA A 1 84 ? -0.161 2.835 -3.400 1.00 97.88 84 ALA A C 1
ATOM 594 O O . ALA A 1 84 ? 0.805 3.213 -2.732 1.00 97.88 84 ALA A O 1
ATOM 595 N N . ILE A 1 85 ? -0.334 3.139 -4.678 1.00 97.62 85 ILE A N 1
ATOM 596 C CA . ILE A 1 85 ? 0.461 4.092 -5.445 1.00 97.62 85 ILE A CA 1
ATOM 597 C C . ILE A 1 85 ? -0.514 5.104 -6.032 1.00 97.62 85 ILE A C 1
ATOM 599 O O . ILE A 1 85 ? -1.633 4.725 -6.376 1.00 97.62 85 ILE A O 1
ATOM 603 N N . ASP A 1 86 ? -0.129 6.370 -6.065 1.00 96.88 86 ASP A N 1
ATOM 604 C CA . ASP A 1 86 ? -0.939 7.397 -6.708 1.00 96.88 86 ASP A CA 1
ATOM 605 C C . ASP A 1 86 ? -0.862 7.229 -8.237 1.00 96.88 86 ASP A C 1
ATOM 607 O O . ASP A 1 86 ? 0.211 6.975 -8.801 1.00 96.88 86 ASP A O 1
ATOM 611 N N . ASP A 1 87 ? -2.014 7.304 -8.903 1.00 93.94 87 ASP A N 1
ATOM 612 C CA . ASP A 1 87 ? -2.115 7.045 -10.342 1.00 93.94 87 ASP A CA 1
ATOM 613 C C . ASP A 1 87 ? -1.481 8.171 -11.175 1.00 93.94 87 ASP A C 1
ATOM 615 O O . ASP A 1 87 ? -0.896 7.895 -12.224 1.00 93.94 87 ASP A O 1
ATOM 619 N N . ASP A 1 88 ? -1.521 9.413 -10.686 1.00 94.69 88 ASP A N 1
ATOM 620 C CA . ASP A 1 88 ? -0.970 10.582 -11.375 1.00 94.69 88 ASP A CA 1
ATOM 621 C C . ASP A 1 88 ? 0.495 10.843 -10.989 1.00 94.69 88 ASP A C 1
ATOM 623 O O . ASP A 1 88 ? 1.264 11.411 -11.773 1.00 94.69 88 ASP A O 1
ATOM 627 N N . ASN A 1 89 ? 0.909 10.410 -9.795 1.00 96.50 89 ASN A N 1
ATOM 628 C CA . ASN A 1 89 ? 2.258 10.595 -9.279 1.00 96.50 89 ASN A CA 1
ATOM 629 C C . ASN A 1 89 ? 2.816 9.330 -8.589 1.00 96.50 89 ASN A C 1
ATOM 631 O O . ASN A 1 89 ? 2.758 9.209 -7.364 1.00 96.50 89 ASN A O 1
ATOM 635 N N . PRO A 1 90 ? 3.489 8.437 -9.340 1.00 96.56 90 PRO A N 1
ATOM 636 C CA . PRO A 1 90 ? 4.076 7.204 -8.812 1.00 96.56 90 PRO A CA 1
ATOM 637 C C . PRO A 1 90 ? 5.096 7.369 -7.675 1.00 96.56 90 PRO A C 1
ATOM 639 O O . PRO A 1 90 ? 5.457 6.373 -7.046 1.00 96.56 90 PRO A O 1
ATOM 642 N N . ASP A 1 91 ? 5.593 8.582 -7.407 1.00 97.25 91 ASP A N 1
ATOM 643 C CA . ASP A 1 91 ? 6.466 8.830 -6.258 1.00 97.25 91 ASP A CA 1
ATOM 644 C C . ASP A 1 91 ? 5.710 8.795 -4.924 1.00 97.25 91 ASP A C 1
ATOM 646 O O . ASP A 1 91 ? 6.322 8.534 -3.882 1.00 97.25 91 ASP A O 1
ATOM 650 N N . LEU A 1 92 ? 4.394 9.017 -4.956 1.00 98.06 92 LEU A N 1
ATOM 651 C CA . LEU A 1 92 ? 3.510 8.929 -3.805 1.00 98.06 92 LEU A CA 1
ATOM 652 C C . LEU A 1 92 ? 3.046 7.491 -3.608 1.00 98.06 92 LEU A C 1
ATOM 654 O O . LEU A 1 92 ? 2.339 6.906 -4.429 1.00 98.06 92 LEU A O 1
ATOM 658 N N . MET A 1 93 ? 3.449 6.914 -2.482 1.00 98.31 93 MET A N 1
ATOM 659 C CA . MET A 1 93 ? 3.113 5.542 -2.128 1.00 98.31 93 MET A CA 1
ATOM 660 C C . MET A 1 93 ? 2.675 5.464 -0.672 1.00 98.31 93 MET A C 1
ATOM 662 O O . MET A 1 93 ? 3.349 5.982 0.218 1.00 98.31 93 MET A O 1
ATOM 666 N N . LEU A 1 94 ? 1.580 4.755 -0.418 1.00 98.44 94 LEU A N 1
ATOM 667 C CA . LEU A 1 94 ? 1.041 4.539 0.919 1.00 98.44 94 LEU A CA 1
ATOM 668 C C . LEU A 1 94 ? 1.129 3.058 1.276 1.00 98.44 94 LEU A C 1
ATOM 670 O O . LEU A 1 94 ? 0.456 2.218 0.684 1.00 98.44 94 LEU A O 1
ATOM 674 N N . PHE A 1 95 ? 1.958 2.736 2.262 1.00 98.56 95 PHE A N 1
ATOM 675 C CA . PHE A 1 95 ? 2.156 1.385 2.772 1.00 98.56 95 PHE A CA 1
ATOM 676 C C . PHE A 1 95 ? 1.429 1.206 4.100 1.00 98.56 95 PHE A C 1
ATOM 678 O O . PHE A 1 95 ? 1.561 2.023 5.013 1.00 98.56 95 PHE A O 1
ATOM 685 N N . ALA A 1 96 ? 0.704 0.101 4.236 1.00 97.94 96 ALA A N 1
ATOM 686 C CA . ALA A 1 96 ? 0.012 -0.247 5.465 1.00 97.94 96 ALA A CA 1
ATOM 687 C C . ALA A 1 96 ? 0.650 -1.465 6.136 1.00 97.94 96 ALA A C 1
ATOM 689 O O . ALA A 1 96 ? 0.680 -2.574 5.589 1.00 97.94 96 ALA A O 1
ATOM 690 N N . ALA A 1 97 ? 1.097 -1.252 7.371 1.00 96.56 97 ALA A N 1
ATOM 691 C CA . ALA A 1 97 ? 1.312 -2.317 8.339 1.00 96.56 97 ALA A CA 1
ATOM 692 C C . ALA A 1 97 ? -0.018 -2.681 9.023 1.00 96.56 97 ALA A C 1
ATOM 694 O O . ALA A 1 97 ? -1.076 -2.176 8.655 1.00 96.56 97 ALA A O 1
ATOM 695 N N . ARG A 1 98 ? 0.021 -3.531 10.060 1.00 95.75 98 ARG A N 1
ATOM 696 C CA . ARG A 1 98 ? -1.204 -3.984 10.748 1.00 95.75 98 ARG A CA 1
ATOM 697 C C . ARG A 1 98 ? -2.066 -2.828 11.270 1.00 95.75 98 ARG A C 1
ATOM 699 O O . ARG A 1 98 ? -3.286 -2.923 11.244 1.00 95.75 98 ARG A O 1
ATOM 706 N N . ASN A 1 99 ? -1.444 -1.783 11.805 1.00 96.69 99 ASN A N 1
ATOM 707 C CA . ASN A 1 99 ? -2.141 -0.697 12.498 1.00 96.69 99 ASN A CA 1
ATOM 708 C C . ASN A 1 99 ? -1.556 0.695 12.248 1.00 96.69 99 ASN A C 1
ATOM 710 O O . ASN A 1 99 ? -1.979 1.659 12.880 1.00 96.69 99 ASN A O 1
ATOM 714 N N . ARG A 1 100 ? -0.571 0.803 11.353 1.00 97.50 100 ARG A N 1
ATOM 715 C CA . ARG A 1 100 ? 0.125 2.056 11.071 1.00 97.50 100 ARG A CA 1
ATOM 716 C C . ARG A 1 100 ? 0.350 2.215 9.581 1.00 97.50 100 ARG A C 1
ATOM 718 O O . ARG A 1 100 ? 0.669 1.243 8.891 1.00 97.50 100 ARG A O 1
ATOM 725 N N . LEU A 1 101 ? 0.205 3.451 9.130 1.00 98.50 101 LEU A N 1
ATOM 726 C CA . LEU A 1 101 ? 0.471 3.869 7.765 1.00 98.50 101 LEU A CA 1
ATOM 727 C C . LEU A 1 101 ? 1.886 4.429 7.644 1.00 98.50 101 LEU A C 1
ATOM 729 O O . LEU A 1 101 ? 2.428 5.018 8.583 1.00 98.50 101 LEU A O 1
ATOM 733 N N . TYR A 1 102 ? 2.467 4.252 6.468 1.00 98.62 102 TYR A N 1
ATOM 734 C CA . TYR A 1 102 ? 3.754 4.807 6.095 1.00 98.62 102 TYR A CA 1
ATOM 735 C C . TYR A 1 102 ? 3.621 5.452 4.725 1.00 98.62 102 TYR A C 1
ATOM 737 O O . TYR A 1 102 ? 3.149 4.808 3.789 1.00 98.62 102 TYR A O 1
ATOM 745 N N . LEU A 1 103 ? 4.053 6.701 4.610 1.00 98.50 103 LEU A N 1
ATOM 746 C CA . LEU A 1 103 ? 4.035 7.444 3.357 1.00 98.50 103 LEU A CA 1
ATOM 747 C C . LEU A 1 103 ? 5.448 7.522 2.782 1.00 98.50 103 LEU A C 1
ATOM 749 O O . LEU A 1 103 ? 6.414 7.776 3.510 1.00 98.50 103 LEU A O 1
ATOM 753 N N . SER A 1 104 ? 5.554 7.320 1.476 1.00 98.31 104 SER A N 1
ATOM 754 C CA . SER A 1 104 ? 6.704 7.719 0.679 1.00 98.31 104 SER A CA 1
ATOM 755 C C . SER A 1 104 ? 6.274 8.784 -0.316 1.00 98.31 104 SER A C 1
ATOM 757 O O . SER A 1 104 ? 5.202 8.677 -0.902 1.00 98.31 104 SER A O 1
ATOM 759 N N . GLU A 1 105 ? 7.128 9.786 -0.497 1.00 97.88 105 GLU A N 1
ATOM 760 C CA . GLU A 1 105 ? 6.935 10.892 -1.445 1.00 97.88 105 GLU A CA 1
ATOM 761 C C . GLU A 1 105 ? 8.091 10.952 -2.461 1.00 97.88 105 GLU A C 1
ATOM 763 O O . GLU A 1 105 ? 8.379 11.990 -3.047 1.00 97.88 105 GLU A O 1
ATOM 768 N N . ASN A 1 106 ? 8.827 9.846 -2.606 1.00 97.31 106 ASN A N 1
ATOM 769 C CA . ASN A 1 106 ? 9.987 9.720 -3.491 1.00 97.31 106 ASN A CA 1
ATOM 770 C C . ASN A 1 106 ? 10.161 8.291 -4.025 1.00 97.31 106 ASN A C 1
ATOM 772 O O . ASN A 1 106 ? 11.269 7.747 -4.058 1.00 97.31 106 ASN A O 1
ATOM 776 N N . GLY A 1 107 ? 9.055 7.646 -4.386 1.00 96.56 107 GLY A N 1
ATOM 777 C CA . GLY A 1 107 ? 9.083 6.373 -5.104 1.00 96.56 107 GLY A CA 1
ATOM 778 C C . GLY A 1 107 ? 9.558 5.200 -4.244 1.00 96.56 107 GLY A C 1
ATOM 779 O O . GLY A 1 107 ? 10.238 4.280 -4.718 1.00 96.56 107 GLY A O 1
ATOM 780 N N . GLY A 1 108 ? 9.269 5.246 -2.944 1.00 96.94 108 GLY A N 1
ATOM 781 C CA . GLY A 1 108 ? 9.606 4.191 -1.996 1.00 96.94 108 GLY A CA 1
ATOM 782 C C . GLY A 1 108 ? 11.078 4.150 -1.581 1.00 96.94 108 GLY A C 1
ATOM 783 O O . GLY A 1 108 ? 11.517 3.124 -1.049 1.00 96.94 108 GLY A O 1
ATOM 784 N N . VAL A 1 109 ? 11.847 5.220 -1.826 1.00 95.81 109 VAL A N 1
ATOM 785 C CA . VAL A 1 109 ? 13.243 5.344 -1.368 1.00 95.81 109 VAL A CA 1
ATOM 786 C C . VAL A 1 109 ? 13.291 5.618 0.135 1.00 95.81 109 VAL A C 1
ATOM 788 O O . VAL A 1 109 ? 14.009 4.933 0.862 1.00 95.81 109 VAL A O 1
ATOM 791 N N . PHE A 1 110 ? 12.482 6.564 0.612 1.00 96.75 110 PHE A N 1
ATOM 792 C CA . PHE A 1 110 ? 12.304 6.861 2.030 1.00 96.75 110 PHE A CA 1
ATOM 793 C C . PHE A 1 110 ? 10.839 6.745 2.430 1.00 96.75 110 PHE A C 1
ATOM 795 O O . PHE A 1 110 ? 9.941 7.081 1.662 1.00 96.75 110 PHE A O 1
ATOM 802 N N . TRP A 1 111 ? 10.624 6.291 3.661 1.00 97.94 111 TRP A N 1
ATOM 803 C CA . TRP A 1 111 ? 9.305 6.104 4.245 1.00 97.94 111 TRP A CA 1
ATOM 804 C C . TRP A 1 111 ? 9.252 6.787 5.603 1.00 97.94 111 TRP A C 1
ATOM 806 O O . TRP A 1 111 ? 10.140 6.579 6.434 1.00 97.94 111 TRP A O 1
ATOM 816 N N . ARG A 1 112 ? 8.197 7.562 5.844 1.00 97.44 112 ARG A N 1
ATOM 817 C CA . ARG A 1 112 ? 7.884 8.128 7.160 1.00 97.44 112 ARG A CA 1
ATOM 818 C C . ARG A 1 112 ? 6.642 7.450 7.722 1.00 97.44 112 ARG A C 1
ATOM 820 O O . ARG A 1 112 ? 5.697 7.194 6.984 1.00 97.44 112 ARG A O 1
ATOM 827 N N . SER A 1 113 ? 6.649 7.131 9.012 1.00 98.00 113 SER 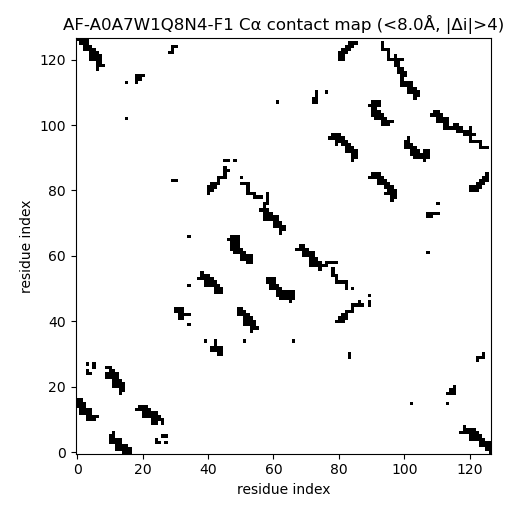A N 1
ATOM 828 C CA . SER A 1 113 ? 5.445 6.656 9.700 1.00 98.00 113 SER A CA 1
ATOM 829 C C . SER A 1 113 ? 4.487 7.816 9.924 1.00 98.00 113 SER A C 1
ATOM 831 O O . SER A 1 113 ? 4.940 8.876 10.350 1.00 98.00 113 SER A O 1
ATOM 833 N N . LEU A 1 114 ? 3.195 7.588 9.717 1.00 98.38 114 LEU A N 1
ATOM 834 C CA . LEU A 1 114 ? 2.154 8.549 10.073 1.00 98.38 114 LEU A CA 1
ATOM 835 C C . LEU A 1 114 ? 1.697 8.333 11.523 1.00 98.38 114 LEU A C 1
ATOM 837 O O . LEU A 1 114 ? 1.759 7.210 12.044 1.00 98.38 114 LEU A O 1
ATOM 841 N N . VAL A 1 115 ? 1.245 9.408 12.167 1.00 97.88 115 VAL A N 1
ATOM 842 C CA . VAL A 1 115 ? 0.741 9.412 13.547 1.00 97.88 115 VAL A CA 1
ATOM 843 C C . VAL A 1 115 ? -0.552 8.600 13.722 1.00 97.88 115 VAL A C 1
ATOM 845 O O . VAL A 1 115 ? -0.606 7.846 14.699 1.00 97.88 115 VAL A O 1
ATOM 848 N N . PRO A 1 116 ? -1.571 8.678 12.835 1.00 96.00 116 PRO A N 1
ATOM 849 C CA . PRO A 1 116 ? -2.805 7.918 12.991 1.00 96.00 116 PRO A CA 1
ATOM 850 C C . PRO A 1 116 ? -2.577 6.413 13.118 1.00 96.00 116 PRO A C 1
ATOM 852 O O . PRO A 1 116 ? -1.965 5.773 12.258 1.00 96.00 116 PRO A O 1
ATOM 855 N N . GLU A 1 117 ? -3.140 5.839 14.179 1.00 96.50 117 GLU A N 1
ATOM 856 C CA . GLU A 1 117 ? -3.251 4.395 14.347 1.00 96.50 117 GLU A CA 1
ATOM 857 C C . GLU A 1 117 ? -4.672 3.947 14.027 1.00 96.50 117 GLU A C 1
ATOM 859 O O . GLU A 1 117 ? -5.647 4.520 14.513 1.00 96.50 117 GLU A O 1
ATOM 864 N N . LEU A 1 118 ? -4.785 2.900 13.213 1.00 96.56 118 LEU A N 1
ATOM 865 C CA . LEU A 1 118 ? -6.063 2.356 12.763 1.00 96.56 118 LEU A CA 1
ATOM 866 C C . LEU A 1 118 ? -6.139 0.855 13.080 1.00 96.56 118 LEU A C 1
ATOM 868 O O . LEU A 1 118 ? -5.129 0.152 13.000 1.00 96.56 118 LEU A O 1
ATOM 872 N N . PRO A 1 119 ? -7.310 0.331 13.473 1.00 94.88 119 PRO A N 1
ATOM 873 C CA . PRO A 1 119 ? -7.420 -1.038 13.964 1.00 94.88 119 PRO A CA 1
ATOM 874 C C . PRO A 1 119 ? -7.441 -2.060 12.822 1.00 94.88 119 PRO A C 1
ATOM 876 O O . PRO A 1 119 ? -8.448 -2.191 12.145 1.00 94.88 119 PRO A O 1
ATOM 879 N N . GLU A 1 120 ? -6.375 -2.848 12.657 1.00 96.06 120 GLU A N 1
ATOM 880 C CA . GLU A 1 120 ? -6.324 -3.957 11.684 1.00 96.06 120 GLU A CA 1
ATOM 881 C C . GLU A 1 120 ? -6.628 -3.502 10.245 1.00 96.06 120 GLU A C 1
ATOM 883 O O . GLU A 1 120 ? -7.680 -3.786 9.673 1.00 96.06 120 GLU A O 1
ATOM 888 N N . ILE A 1 121 ? -5.686 -2.753 9.672 1.00 97.38 121 ILE A N 1
ATOM 889 C CA . ILE A 1 121 ? -5.767 -2.234 8.305 1.00 97.38 121 ILE A CA 1
ATOM 890 C C . ILE A 1 121 ? -5.719 -3.396 7.304 1.00 97.38 121 ILE A C 1
ATOM 892 O O . ILE A 1 121 ? -4.863 -4.277 7.398 1.00 97.38 121 ILE A O 1
ATOM 896 N N . GLN A 1 122 ? -6.623 -3.373 6.325 1.00 96.19 122 GLN A N 1
ATOM 897 C CA . GLN A 1 122 ? -6.795 -4.419 5.312 1.00 96.19 122 GLN A CA 1
ATOM 898 C C . GLN A 1 122 ? -6.533 -3.922 3.886 1.00 96.19 122 GLN A C 1
ATOM 900 O O . GLN A 1 122 ? -6.090 -4.694 3.033 1.00 96.19 122 GLN A O 1
ATOM 905 N N . ALA A 1 123 ? -6.825 -2.651 3.599 1.00 97.12 123 ALA A N 1
ATOM 906 C CA . ALA A 1 123 ? -6.559 -2.033 2.303 1.00 97.12 123 ALA A CA 1
ATOM 907 C C . ALA A 1 123 ? -6.365 -0.520 2.430 1.00 97.12 123 ALA A C 1
ATOM 909 O O . ALA A 1 123 ? -6.849 0.103 3.375 1.00 97.12 123 ALA A O 1
ATOM 910 N N . VAL A 1 124 ? -5.678 0.056 1.447 1.00 97.94 124 VAL A N 1
ATOM 911 C CA . VAL A 1 124 ? -5.455 1.497 1.306 1.00 97.94 124 VAL A CA 1
ATOM 912 C C . VAL A 1 124 ? -5.642 1.905 -0.154 1.00 97.94 124 VAL A C 1
ATOM 914 O O . VAL A 1 124 ? -5.374 1.096 -1.044 1.00 97.94 124 VAL A O 1
ATOM 917 N N . ALA A 1 125 ? -6.098 3.133 -0.386 1.00 97.62 125 ALA A N 1
ATOM 918 C CA . ALA A 1 125 ? -6.162 3.776 -1.697 1.00 97.62 125 ALA A CA 1
ATOM 919 C C . ALA A 1 125 ? -6.040 5.298 -1.540 1.00 97.62 125 ALA A C 1
ATOM 921 O O . ALA A 1 125 ? -6.511 5.846 -0.543 1.00 97.62 125 ALA A O 1
ATOM 922 N N . PHE A 1 126 ? -5.419 5.968 -2.510 1.00 96.81 126 PHE A N 1
ATOM 923 C CA . PHE A 1 126 ? -5.471 7.430 -2.611 1.00 96.81 126 PHE A CA 1
ATOM 924 C C . PHE A 1 126 ? -6.863 7.881 -3.089 1.00 96.81 126 PHE A C 1
ATOM 926 O O . PHE A 1 126 ? -7.573 7.099 -3.727 1.00 96.81 126 PHE A O 1
ATOM 933 N N . LEU A 1 127 ? -7.257 9.105 -2.717 1.00 94.38 127 LEU A N 1
ATOM 934 C CA . LEU A 1 127 ? -8.537 9.742 -3.058 1.00 94.38 127 LEU A CA 1
ATOM 935 C C . LEU A 1 127 ? -8.323 11.058 -3.802 1.00 94.38 127 LEU A C 1
ATOM 937 O O . LEU A 1 127 ? -7.443 11.823 -3.339 1.00 94.38 127 LEU A O 1
#

Sequence (127 aa):
MTAAVRTASGTYVVDLEAEEVLGAGEDFEPARISVELPRVVAATASGATVVAVVDRRPPLAISNDAGSTWREAGGGLPAGFAIAIDDDNPDLMLFAARNRLYLSENGGVFWRSLVPELPEIQAVAFL

Foldseek 3Di:
DWKWWQFPVAIWIADQVVLDTPGGDDDDDAAFDDAPDPAFQTWHDADQWIWTQGPDPVRIWIGNGNRPDTDHANHVHDRFREKEADNVQRQWIWTDDQFWIWTGNGNRRDIDIGPGTDHGTHYMYGD

Radius of gyration: 13.3 Å; Cα contacts (8 Å, |Δi|>4): 357; chains: 1; bounding box: 32×32×30 Å

Solvent-accessible surface area (backbone atoms only — not comparable to full-atom values): 6906 Å² total; per-residue (Å²): 96,45,27,41,38,34,30,80,87,49,28,28,28,31,32,72,72,81,44,42,77,79,43,81,38,76,84,80,82,61,73,72,55,89,71,102,59,83,58,64,69,34,28,28,72,27,88,39,34,28,43,31,35,32,84,54,85,54,20,26,37,39,16,76,57,66,64,76,52,76,43,83,30,40,79,90,56,68,74,60,55,27,52,26,56,32,77,93,44,61,31,34,30,44,37,26,26,57,37,40,40,29,46,15,80,57,56,50,76,53,74,45,77,50,78,54,71,48,69,51,43,64,39,36,36,70,104

pLDDT: mean 96.43, std 2.28, range [83.56, 98.62]

Secondary structure (DSSP, 8-state):
-EEEEEETTEEEEEETTTTEEEEE----PPP----S-TTEEEEEEETTEEEEEESSSS-EEEESSTTSS-EEE-TT----SEEEE-SS-TTEEEEE-SSEEEEEESTTSS-EEEEEE-SSEEEEEE-